Protein AF-A0A2G5B838-F1 (afdb_monomer_lite)

Foldseek 3Di:
DDDDPVPPVVPVQAPFDAPVPPRQTDGPPDPVSVVVSVVLCVLVVVLVVLVVCCVVPVDPLSVCLNVQLVVQLVVQVVVQVVVVDPDPDPPSDDGGPPPDNSVSSVVSVVVSD

pLDDT: mean 79.98, std 18.12, range [36.97, 96.5]

Sequence (113 aa):
MSNLQYDISINPRQQLKSFGLTHFQYREGDKMGMALALASLFPIFLIVAETSIVFGRREAAGILLLLGQLLNEAFNLVLKLAIREDRPNIQLGDGYGMPSSHSQFMGFFVFYM

Organism: Coemansia reversa (strain ATCC 12441 / NRRL 1564) (NCBI:txid763665)

InterPro domains:
  IPR036938 Phosphatidic acid phosphatase type 2/haloperoxidase superfamily [SSF48317] (41-112)

Structure (mmCIF, N/CA/C/O backbone):
data_AF-A0A2G5B838-F1
#
_entry.id   AF-A0A2G5B838-F1
#
loop_
_atom_site.group_PDB
_atom_site.id
_atom_site.type_symbol
_atom_site.label_atom_id
_atom_site.label_alt_id
_atom_site.label_comp_id
_atom_site.label_asym_id
_atom_site.label_entity_id
_atom_site.label_seq_id
_atom_site.pdbx_PDB_ins_code
_atom_site.Cartn_x
_atom_site.Cartn_y
_atom_site.Cartn_z
_atom_site.occupancy
_atom_site.B_iso_or_equiv
_atom_site.auth_seq_id
_atom_site.auth_comp_id
_atom_site.auth_asym_id
_atom_site.auth_atom_id
_atom_site.pdbx_PDB_model_num
ATOM 1 N N . MET A 1 1 ? -45.744 -8.041 26.436 1.00 37.25 1 MET A N 1
ATOM 2 C CA . MET A 1 1 ? -44.705 -8.908 25.841 1.00 37.25 1 MET A CA 1
ATOM 3 C C . MET A 1 1 ? -44.083 -8.149 24.680 1.00 37.25 1 MET A C 1
ATOM 5 O O . MET A 1 1 ? -44.820 -7.820 23.771 1.00 37.25 1 MET A O 1
ATOM 9 N N . SER A 1 2 ? -42.815 -7.783 24.597 1.00 40.34 2 SER A N 1
ATOM 10 C CA . SER A 1 2 ? -41.702 -7.616 25.534 1.00 40.34 2 SER A CA 1
ATOM 11 C C . SER A 1 2 ? -40.542 -7.163 24.643 1.00 40.34 2 SER A C 1
ATOM 13 O O . SER A 1 2 ? -40.171 -7.897 23.737 1.00 40.34 2 SER A O 1
ATOM 15 N N . ASN A 1 3 ? -40.026 -5.965 24.913 1.00 43.72 3 ASN A N 1
ATOM 16 C CA . ASN A 1 3 ? -38.623 -5.569 24.788 1.00 43.72 3 ASN A CA 1
ATOM 17 C C . ASN A 1 3 ? -37.873 -5.955 23.504 1.00 43.72 3 ASN A C 1
ATOM 19 O O . ASN A 1 3 ? -37.281 -7.023 23.439 1.00 43.72 3 ASN A O 1
ATOM 23 N N . LEU A 1 4 ? -37.757 -5.008 22.573 1.00 47.03 4 LEU A N 1
ATOM 24 C CA . LEU A 1 4 ? -36.513 -4.786 21.822 1.00 47.03 4 LEU A CA 1
ATOM 25 C C . LEU A 1 4 ? -36.444 -3.320 21.389 1.00 47.03 4 LEU A C 1
ATOM 27 O O . LEU A 1 4 ? -36.329 -2.955 20.223 1.00 47.03 4 LEU A O 1
ATOM 31 N N . GLN A 1 5 ? -36.517 -2.469 22.410 1.00 36.97 5 GLN A N 1
ATOM 32 C CA . GLN A 1 5 ? -35.823 -1.197 22.417 1.00 36.97 5 GLN A CA 1
ATOM 33 C C . GLN A 1 5 ? -34.336 -1.544 22.261 1.00 36.97 5 GLN A C 1
ATOM 35 O O . GLN A 1 5 ? -33.670 -1.878 23.239 1.00 36.97 5 GLN A O 1
ATOM 40 N N . TYR A 1 6 ? -33.843 -1.589 21.019 1.00 43.12 6 TYR A N 1
ATOM 41 C CA . TYR A 1 6 ? -32.410 -1.539 20.756 1.00 43.12 6 TYR A CA 1
ATOM 42 C C . TYR A 1 6 ? -31.961 -0.167 21.240 1.00 43.12 6 TYR A C 1
ATOM 44 O O . TYR A 1 6 ? -32.049 0.837 20.536 1.00 43.12 6 TYR A O 1
ATOM 52 N N . ASP A 1 7 ? -31.585 -0.153 22.509 1.00 39.62 7 ASP A N 1
ATOM 53 C CA . ASP A 1 7 ? -30.904 0.910 23.211 1.00 39.62 7 ASP A CA 1
ATOM 54 C C . ASP A 1 7 ? -29.545 1.111 22.533 1.00 39.62 7 ASP A C 1
ATOM 56 O O . ASP A 1 7 ? -28.495 0.662 22.996 1.00 39.62 7 ASP A O 1
ATOM 60 N N . ILE A 1 8 ? -29.577 1.746 21.358 1.00 52.72 8 ILE A N 1
ATOM 61 C CA . ILE A 1 8 ? -28.428 2.418 20.769 1.00 52.72 8 ILE A CA 1
ATOM 62 C C . ILE A 1 8 ? -28.205 3.622 21.676 1.00 52.72 8 ILE A C 1
ATOM 64 O O . ILE A 1 8 ? -28.577 4.755 21.374 1.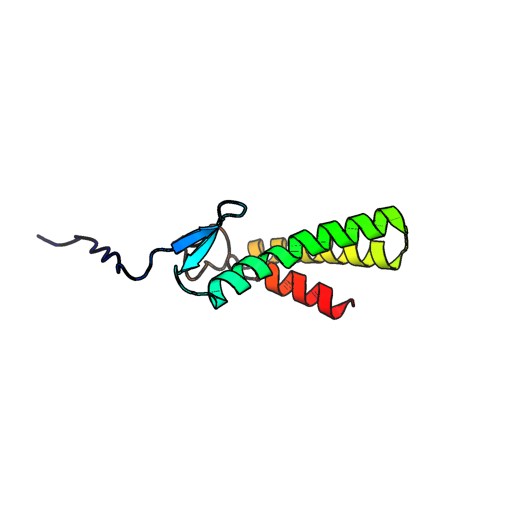00 52.72 8 ILE A O 1
ATOM 68 N N . SER A 1 9 ? -27.630 3.343 22.839 1.00 43.12 9 SER A N 1
ATOM 69 C CA . SER A 1 9 ? -26.963 4.321 23.667 1.00 43.12 9 SER A CA 1
ATOM 70 C C . SER A 1 9 ? -25.811 4.864 22.827 1.00 43.12 9 SER A C 1
ATOM 72 O O . SER A 1 9 ? -24.681 4.378 22.858 1.00 43.12 9 SER A O 1
ATOM 74 N N . ILE A 1 10 ? -26.125 5.861 21.994 1.00 50.56 10 ILE A N 1
ATOM 75 C CA . ILE A 1 10 ? -25.142 6.709 21.338 1.00 50.56 10 ILE A CA 1
ATOM 76 C C . ILE A 1 10 ? -24.364 7.332 22.486 1.00 50.56 10 ILE A C 1
ATOM 78 O O . ILE A 1 10 ? -24.813 8.290 23.111 1.00 50.56 10 ILE A O 1
ATOM 82 N N . ASN A 1 11 ? -23.229 6.730 22.831 1.00 49.28 11 ASN A N 1
ATOM 83 C CA . ASN A 1 11 ? -22.332 7.294 23.811 1.00 49.28 11 ASN A CA 1
ATOM 84 C C . ASN A 1 11 ? -21.867 8.635 23.222 1.00 49.28 11 ASN A C 1
ATOM 86 O O . ASN A 1 11 ? -21.174 8.632 22.199 1.00 49.28 11 ASN A O 1
ATOM 90 N N . PRO A 1 12 ? -22.217 9.786 23.823 1.00 48.78 12 PRO A N 1
ATOM 91 C CA . PRO A 1 12 ? -21.913 11.098 23.251 1.00 48.78 12 PRO A CA 1
ATOM 92 C C . PRO A 1 12 ? -20.400 11.360 23.117 1.00 48.78 12 PRO A C 1
ATOM 94 O O . PRO A 1 12 ? -19.993 12.355 22.529 1.00 48.78 12 PRO A O 1
ATOM 97 N N . ARG A 1 13 ? -19.549 10.455 23.627 1.00 48.12 13 ARG A N 1
ATOM 98 C CA . ARG A 1 13 ? -18.086 10.480 23.495 1.00 48.12 13 ARG A CA 1
ATOM 99 C C . ARG A 1 13 ? -17.540 9.920 22.171 1.00 48.12 13 ARG A C 1
ATOM 101 O O . ARG A 1 13 ? -16.326 9.974 21.978 1.00 48.12 13 ARG A O 1
ATOM 108 N N . GLN A 1 14 ? -18.368 9.361 21.285 1.00 54.22 14 GLN A N 1
ATOM 109 C CA . GLN A 1 14 ? -17.932 8.785 20.000 1.00 54.22 14 GLN A CA 1
ATOM 110 C C . GLN A 1 14 ? -18.507 9.533 18.786 1.00 54.22 14 GLN A C 1
ATOM 112 O O . GLN A 1 14 ? -19.018 8.922 17.853 1.00 54.22 14 GLN A O 1
ATOM 117 N N . GLN A 1 15 ? -18.392 10.865 18.757 1.00 54.03 15 GLN A N 1
ATOM 118 C CA . GLN A 1 15 ? -18.499 11.584 17.484 1.00 54.03 15 GLN A CA 1
ATOM 119 C C . GLN A 1 15 ? -17.246 11.285 16.648 1.00 54.03 15 GLN A C 1
ATOM 121 O O . GLN A 1 15 ? -16.144 11.760 16.938 1.00 54.03 15 GLN A O 1
ATOM 126 N N . LEU A 1 16 ? -17.409 10.413 15.653 1.00 55.09 16 LEU A N 1
ATOM 127 C CA . LEU A 1 16 ? -16.403 10.117 14.640 1.00 55.09 16 LEU A CA 1
ATOM 128 C C . LEU A 1 16 ? -16.533 11.165 13.535 1.00 55.09 16 LEU A C 1
ATOM 130 O O . LEU A 1 16 ? -17.552 11.230 12.848 1.00 55.09 16 LEU A O 1
ATOM 134 N N . LYS A 1 17 ? -15.509 12.001 13.366 1.00 49.41 17 LYS A N 1
ATOM 135 C CA . LYS A 1 17 ? -15.467 12.979 12.282 1.00 49.41 17 LYS A CA 1
ATOM 136 C C . LYS A 1 17 ? -14.834 12.328 11.062 1.00 49.41 17 LYS A C 1
ATOM 138 O O . LYS A 1 17 ? -13.747 11.759 11.151 1.00 49.41 17 LYS A O 1
ATOM 143 N N . SER A 1 18 ? -15.529 12.403 9.932 1.00 48.97 18 SER A N 1
ATOM 144 C CA . SER A 1 18 ? -15.020 11.926 8.648 1.00 48.97 18 SER A CA 1
ATOM 145 C C . SER A 1 18 ? -14.100 12.982 8.034 1.00 48.97 18 SER A C 1
ATOM 147 O O . SER A 1 18 ? -14.479 14.150 7.908 1.00 48.97 18 SER A O 1
ATOM 149 N N . PHE A 1 19 ? -12.879 12.603 7.659 1.00 51.78 19 PHE A N 1
ATOM 150 C CA . PHE A 1 19 ? -12.008 13.454 6.857 1.00 51.78 19 PHE A CA 1
ATOM 151 C C . PHE A 1 19 ? -12.587 13.523 5.438 1.00 51.78 19 PHE A C 1
ATOM 153 O O . PHE A 1 19 ? -12.533 12.548 4.689 1.00 51.78 19 PHE A O 1
ATOM 160 N N . GLY A 1 20 ? -13.173 14.670 5.083 1.00 44.91 20 GLY A N 1
ATOM 161 C CA . GLY A 1 20 ? -14.039 14.832 3.906 1.00 44.91 20 GLY A CA 1
ATOM 162 C C . GLY A 1 20 ? -13.399 14.566 2.537 1.00 44.91 20 GLY A C 1
ATOM 163 O O . GLY A 1 20 ? -14.120 14.533 1.548 1.00 44.91 20 GLY A O 1
ATOM 164 N N . LEU A 1 21 ? -12.079 14.356 2.465 1.00 51.56 21 LEU A N 1
ATOM 165 C CA . LEU A 1 21 ? -11.384 14.033 1.216 1.00 51.56 21 LEU A CA 1
ATOM 166 C C . LEU A 1 21 ? -11.260 12.518 0.960 1.00 51.56 21 LEU A C 1
ATOM 168 O O . LEU A 1 21 ? -11.171 12.113 -0.193 1.00 51.56 21 LEU A O 1
ATOM 172 N N . THR A 1 22 ? -11.268 11.677 2.004 1.00 54.28 22 THR A N 1
ATOM 173 C CA . THR A 1 22 ? -10.984 10.227 1.887 1.00 54.28 22 THR A CA 1
ATOM 174 C C . THR A 1 22 ? -11.778 9.329 2.850 1.00 54.28 22 THR A C 1
ATOM 176 O O . THR A 1 22 ? -11.479 8.146 2.971 1.00 54.28 22 THR A O 1
ATOM 179 N N . HIS A 1 23 ? -12.809 9.855 3.521 1.00 59.91 23 HIS A N 1
ATOM 180 C CA . HIS A 1 23 ? -13.688 9.113 4.439 1.00 59.91 23 HIS A CA 1
ATOM 181 C C . HIS A 1 23 ? -12.944 8.376 5.577 1.00 59.91 23 HIS A C 1
ATOM 183 O O . HIS A 1 23 ? -13.313 7.272 5.981 1.00 59.91 23 HIS A O 1
ATOM 189 N N . PHE A 1 24 ? -11.884 8.975 6.132 1.00 67.38 24 PHE A N 1
ATOM 190 C CA . PHE A 1 24 ? -11.263 8.434 7.346 1.00 67.38 24 PHE A CA 1
ATOM 191 C C . PHE A 1 24 ? -12.006 8.902 8.586 1.00 67.38 24 PHE A C 1
ATOM 193 O O . PHE A 1 24 ? -12.211 10.098 8.775 1.00 67.38 24 PHE A O 1
ATOM 200 N N . GLN A 1 25 ? -12.381 7.955 9.438 1.00 69.06 25 GLN A N 1
ATOM 201 C CA . GLN A 1 25 ? -13.075 8.219 10.689 1.00 69.06 25 GLN A CA 1
ATOM 202 C C . GLN A 1 25 ? -12.051 8.308 11.821 1.00 69.06 25 GLN A C 1
ATOM 204 O O . GLN A 1 25 ? -11.301 7.364 12.061 1.00 69.06 25 GLN A O 1
ATOM 209 N N . TYR A 1 26 ? -12.020 9.432 12.531 1.00 75.94 26 TYR A N 1
ATOM 210 C CA . TYR A 1 26 ? -11.236 9.581 13.756 1.00 75.94 26 TYR A CA 1
ATOM 211 C C . TYR A 1 26 ? -12.076 10.266 14.831 1.00 75.94 26 TYR A C 1
ATOM 213 O O . TYR A 1 26 ? -13.029 10.994 14.542 1.00 75.94 26 TYR A O 1
ATOM 221 N N . ARG A 1 27 ? -11.748 10.008 16.097 1.00 75.81 27 ARG A N 1
ATOM 222 C CA . ARG A 1 27 ? -12.453 10.619 17.225 1.00 75.81 27 ARG A CA 1
ATOM 223 C C . ARG A 1 27 ? -12.064 12.090 17.350 1.00 75.81 27 ARG A C 1
ATOM 225 O O . ARG A 1 27 ? -10.878 12.423 17.315 1.00 75.81 27 ARG A O 1
ATOM 232 N N . GLU A 1 28 ? -13.046 12.969 17.530 1.00 73.75 28 GLU A N 1
ATOM 233 C CA . GLU A 1 28 ? -12.766 14.389 17.753 1.00 73.75 28 GLU A CA 1
ATOM 234 C C . GLU A 1 28 ? -11.881 14.599 18.997 1.00 73.75 28 GLU A C 1
ATOM 236 O O . GLU A 1 28 ? -12.103 14.006 20.053 1.00 73.75 28 GLU A O 1
ATOM 241 N N . GLY A 1 29 ? -10.833 15.417 18.854 1.00 80.25 29 GLY A N 1
ATOM 242 C CA . GLY A 1 29 ? -9.835 15.667 19.903 1.00 80.25 29 GLY A CA 1
ATOM 243 C C . GLY A 1 29 ? -8.675 14.662 19.970 1.00 80.25 29 GLY A C 1
ATOM 244 O O . GLY A 1 29 ? -7.707 14.913 20.689 1.00 80.25 29 GLY A O 1
ATOM 245 N N . ASP A 1 30 ? -8.710 13.567 19.202 1.00 85.50 30 ASP A N 1
ATOM 246 C CA . ASP A 1 30 ? -7.629 12.577 19.153 1.00 85.50 30 ASP A CA 1
ATOM 247 C C . ASP A 1 30 ? -6.573 12.925 18.088 1.00 85.50 30 ASP A C 1
ATOM 249 O O . ASP A 1 30 ? -6.699 12.599 16.905 1.00 85.50 30 ASP A O 1
ATOM 253 N N . LYS A 1 31 ? -5.496 13.591 18.524 1.00 86.75 31 LYS A N 1
ATOM 254 C CA . LYS A 1 31 ? -4.370 13.967 17.651 1.00 86.75 31 LYS A CA 1
ATOM 255 C C . LYS A 1 31 ? -3.639 12.751 17.071 1.00 86.75 31 LYS A C 1
ATOM 257 O O . LYS A 1 31 ? -3.156 12.827 15.944 1.00 86.75 31 LYS A O 1
ATOM 262 N N . MET A 1 32 ? -3.561 11.646 17.816 1.00 88.56 32 MET A N 1
ATOM 263 C CA . MET A 1 32 ? -2.920 10.418 17.338 1.00 88.56 32 MET A CA 1
ATOM 264 C C . MET A 1 32 ? -3.787 9.753 16.269 1.00 88.56 32 MET A C 1
ATOM 266 O O . MET A 1 32 ? -3.286 9.396 15.207 1.00 88.56 32 MET A O 1
ATOM 270 N N . GLY A 1 33 ? -5.099 9.666 16.504 1.00 85.31 33 GLY A N 1
ATOM 271 C CA . GLY A 1 33 ? -6.061 9.177 15.515 1.00 85.31 33 GLY A CA 1
ATOM 272 C C . GLY A 1 33 ? -6.012 9.973 14.209 1.00 85.31 33 GLY A C 1
ATOM 273 O O . GLY A 1 33 ? -6.002 9.383 13.132 1.00 85.31 33 GLY A O 1
ATOM 274 N N . MET A 1 34 ? -5.880 11.301 14.291 1.00 85.19 34 MET A N 1
ATOM 275 C CA . MET A 1 34 ? -5.670 12.155 13.117 1.00 85.19 34 MET A CA 1
ATOM 276 C C . MET A 1 34 ? -4.353 11.834 12.390 1.00 85.19 34 MET A C 1
ATOM 278 O O . MET A 1 34 ? -4.344 11.725 11.166 1.00 85.19 34 MET A O 1
ATOM 282 N N . ALA A 1 35 ? -3.247 11.656 13.119 1.00 88.31 35 ALA A N 1
ATOM 283 C CA . ALA A 1 35 ? -1.959 11.308 12.518 1.00 88.31 35 ALA A CA 1
ATOM 284 C C . ALA A 1 35 ? -1.999 9.941 11.812 1.00 88.31 35 ALA A C 1
ATOM 286 O O . ALA A 1 35 ? -1.496 9.811 10.699 1.00 88.31 35 ALA A O 1
ATOM 287 N N . LEU A 1 36 ? -2.646 8.940 12.415 1.00 87.69 36 LEU A N 1
ATOM 288 C CA . LEU A 1 36 ? -2.824 7.613 11.816 1.00 87.69 36 LEU A CA 1
ATOM 289 C C . LEU A 1 36 ? -3.758 7.643 10.600 1.00 87.69 36 LEU A C 1
ATOM 291 O O . LEU A 1 36 ? -3.480 6.986 9.598 1.00 87.69 36 LEU A O 1
ATOM 295 N N . ALA A 1 37 ? -4.828 8.441 10.650 1.00 86.19 37 ALA A N 1
ATOM 296 C CA . ALA A 1 37 ? -5.702 8.663 9.502 1.00 86.19 37 ALA A CA 1
ATOM 297 C C . ALA A 1 37 ? -4.923 9.267 8.324 1.00 86.19 37 ALA A C 1
ATOM 299 O O . ALA A 1 37 ? -5.053 8.796 7.198 1.00 86.19 37 ALA A O 1
ATOM 300 N N . LEU A 1 38 ? -4.046 10.242 8.575 1.00 86.94 38 LEU A N 1
ATOM 301 C CA . LEU A 1 38 ? -3.155 10.777 7.543 1.00 86.94 38 LEU A CA 1
ATOM 302 C C . LEU A 1 38 ? -2.146 9.732 7.054 1.00 86.94 38 LEU A C 1
ATOM 304 O O . LEU A 1 38 ? -1.944 9.603 5.851 1.00 86.94 38 LEU A O 1
ATOM 308 N N . ALA A 1 39 ? -1.553 8.944 7.954 1.00 89.38 39 ALA A N 1
ATOM 309 C CA . ALA A 1 39 ? -0.618 7.884 7.582 1.00 89.38 39 ALA A CA 1
ATOM 310 C C . ALA A 1 39 ? -1.266 6.813 6.686 1.00 89.38 39 ALA A C 1
ATOM 312 O O . ALA A 1 39 ? -0.614 6.240 5.817 1.00 89.38 39 ALA A O 1
ATOM 313 N N . SER A 1 40 ? -2.568 6.568 6.818 1.00 88.25 40 SER A N 1
ATOM 314 C CA . SER A 1 40 ? -3.268 5.615 5.951 1.00 88.25 40 SER A CA 1
ATOM 315 C C . SER A 1 40 ? -3.313 6.024 4.465 1.00 88.25 40 SER A C 1
ATOM 317 O O . SER A 1 40 ? -3.623 5.186 3.616 1.00 88.25 40 SER A O 1
ATOM 319 N N . LEU A 1 41 ? -2.946 7.272 4.135 1.00 90.00 41 LEU A N 1
ATOM 320 C CA . LEU A 1 41 ? -2.775 7.765 2.763 1.00 90.00 41 LEU A CA 1
ATOM 321 C C . LEU A 1 41 ? -1.444 7.346 2.118 1.00 90.00 41 LEU A C 1
ATOM 323 O O . LEU A 1 41 ? -1.313 7.456 0.898 1.00 90.00 41 LEU A O 1
ATOM 327 N N . PHE A 1 42 ? -0.461 6.869 2.895 1.00 91.88 42 PHE A N 1
ATOM 328 C CA . PHE A 1 42 ? 0.870 6.523 2.379 1.00 91.88 42 PHE A CA 1
ATOM 329 C C . PHE A 1 42 ? 0.844 5.589 1.161 1.00 91.88 42 PHE A C 1
ATOM 331 O O . PHE A 1 42 ? 1.526 5.918 0.193 1.00 91.88 42 PHE A O 1
ATOM 338 N N . PRO A 1 43 ? 0.054 4.494 1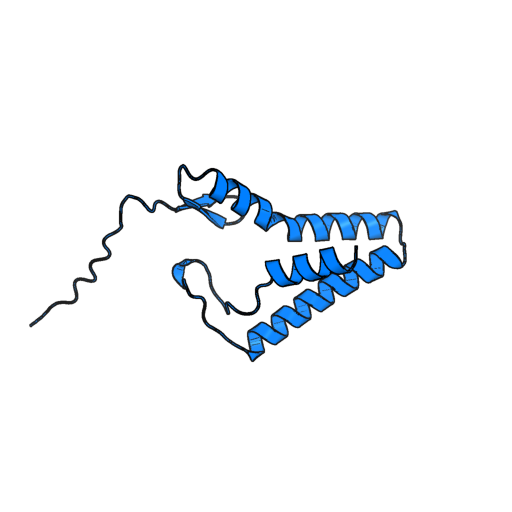.125 1.00 91.44 43 PRO A N 1
ATOM 339 C CA . PRO A 1 43 ? 0.037 3.600 -0.033 1.00 91.44 43 PRO A CA 1
ATOM 340 C C . PRO A 1 43 ? -0.308 4.300 -1.353 1.00 91.44 43 PRO A C 1
ATOM 342 O O . PRO A 1 43 ? 0.318 4.043 -2.377 1.00 91.44 43 PRO A O 1
ATOM 345 N N . ILE A 1 44 ? -1.260 5.238 -1.327 1.00 92.19 44 ILE A N 1
ATOM 346 C CA . ILE A 1 44 ? -1.669 5.989 -2.521 1.00 92.19 44 ILE A CA 1
ATOM 347 C C . ILE A 1 44 ? -0.534 6.915 -2.971 1.00 92.19 44 ILE A C 1
ATOM 349 O O . ILE A 1 44 ? -0.199 6.951 -4.155 1.00 92.19 44 ILE A O 1
ATOM 353 N N . PHE A 1 45 ? 0.093 7.635 -2.035 1.00 93.75 45 PHE A N 1
ATOM 354 C CA . PHE A 1 45 ? 1.222 8.509 -2.359 1.00 93.75 45 PHE A CA 1
ATOM 355 C C . PHE A 1 45 ? 2.434 7.735 -2.881 1.00 93.75 45 PHE A C 1
ATOM 357 O O . PHE A 1 45 ? 3.087 8.207 -3.810 1.00 93.75 45 PHE A O 1
ATOM 364 N N . LEU A 1 46 ? 2.706 6.547 -2.335 1.00 94.25 46 LEU A N 1
ATOM 365 C CA . LEU A 1 46 ? 3.794 5.684 -2.790 1.00 94.25 46 LEU A CA 1
ATOM 366 C C . LEU A 1 46 ? 3.572 5.220 -4.230 1.00 94.25 46 LEU A C 1
ATOM 368 O O . LEU A 1 46 ? 4.461 5.413 -5.051 1.00 94.25 46 LEU A O 1
ATOM 372 N N . ILE A 1 47 ? 2.373 4.746 -4.584 1.00 94.75 47 ILE A N 1
ATOM 373 C CA . ILE A 1 47 ? 2.070 4.354 -5.972 1.00 94.75 47 ILE A CA 1
ATOM 374 C C . ILE A 1 47 ? 2.244 5.527 -6.943 1.00 94.75 47 ILE A C 1
ATOM 376 O O . ILE A 1 47 ? 2.825 5.359 -8.017 1.00 94.75 47 ILE A O 1
ATOM 380 N N . VAL A 1 48 ? 1.778 6.728 -6.582 1.00 95.94 48 VAL A N 1
ATOM 381 C CA . VAL A 1 48 ? 1.936 7.923 -7.430 1.00 95.94 48 VAL A CA 1
ATOM 382 C C . VAL A 1 48 ? 3.414 8.292 -7.593 1.00 95.94 48 VAL A C 1
ATOM 384 O O . VAL A 1 48 ? 3.855 8.589 -8.709 1.00 95.94 48 VAL A O 1
ATOM 387 N N . ALA A 1 49 ? 4.192 8.250 -6.510 1.00 94.81 49 ALA A N 1
ATOM 388 C CA . ALA A 1 49 ? 5.620 8.550 -6.530 1.00 94.81 49 ALA A CA 1
ATOM 389 C C . ALA A 1 49 ? 6.407 7.521 -7.356 1.00 94.81 49 ALA A C 1
ATOM 391 O O . ALA A 1 49 ? 7.144 7.906 -8.264 1.00 94.81 49 ALA A O 1
ATOM 392 N N . GLU A 1 50 ? 6.209 6.227 -7.103 1.00 94.00 50 GLU A N 1
ATOM 393 C CA . GLU A 1 50 ? 6.843 5.129 -7.839 1.00 94.00 50 GLU A CA 1
ATOM 394 C C . GLU A 1 50 ? 6.529 5.209 -9.330 1.00 94.00 50 GLU A C 1
ATOM 396 O O . GLU A 1 50 ? 7.438 5.178 -10.158 1.00 94.00 50 GLU A O 1
ATOM 401 N N . THR A 1 51 ? 5.259 5.412 -9.684 1.00 95.94 51 THR A N 1
ATOM 402 C CA . THR A 1 51 ? 4.832 5.568 -11.080 1.00 95.94 51 THR A CA 1
ATOM 403 C C . THR A 1 51 ? 5.532 6.755 -11.743 1.00 95.94 51 THR A C 1
ATOM 405 O O . THR A 1 51 ? 6.063 6.630 -12.848 1.00 95.94 51 THR A O 1
ATOM 408 N N . SER A 1 52 ? 5.603 7.900 -11.058 1.00 96.38 52 SER A N 1
ATOM 409 C CA . SER A 1 52 ? 6.290 9.097 -11.563 1.00 96.38 52 SER A CA 1
ATOM 410 C C . SER A 1 52 ? 7.786 8.848 -11.789 1.00 96.38 52 SER A C 1
ATOM 412 O O . SER A 1 52 ? 8.334 9.232 -12.826 1.00 96.38 52 SER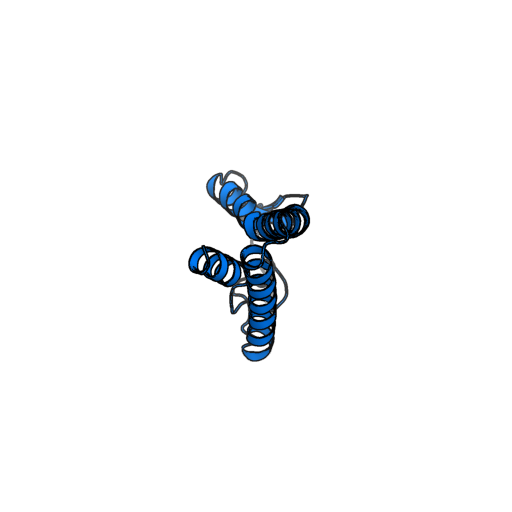 A O 1
ATOM 414 N N . ILE A 1 53 ? 8.446 8.158 -10.853 1.00 95.12 53 ILE A N 1
ATOM 415 C CA . ILE A 1 53 ? 9.862 7.777 -10.950 1.00 95.12 53 ILE A CA 1
ATOM 416 C C . ILE A 1 53 ? 10.083 6.813 -12.119 1.00 95.12 53 ILE A C 1
ATOM 418 O O . ILE A 1 53 ? 11.029 6.996 -12.887 1.00 95.12 53 ILE A O 1
ATOM 422 N N . VAL A 1 54 ? 9.207 5.822 -12.295 1.00 96.25 54 VAL A N 1
ATOM 423 C CA . VAL A 1 54 ? 9.266 4.866 -13.408 1.00 96.25 54 VAL A CA 1
ATOM 424 C C . VAL A 1 54 ? 9.148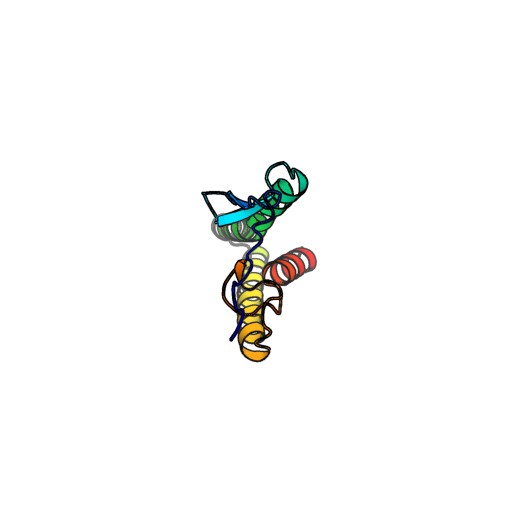 5.582 -14.750 1.00 96.25 54 VAL A C 1
ATOM 426 O O . VAL A 1 54 ? 9.961 5.329 -15.640 1.00 96.25 54 VAL A O 1
ATOM 429 N N . PHE A 1 55 ? 8.208 6.518 -14.899 1.00 95.75 55 PHE A N 1
ATOM 430 C CA . PHE A 1 55 ? 8.077 7.298 -16.132 1.00 95.75 55 PHE A CA 1
ATOM 431 C C . PHE A 1 55 ? 9.294 8.192 -16.404 1.00 95.75 55 PHE A C 1
ATOM 433 O O . PHE A 1 55 ? 9.707 8.316 -17.561 1.00 95.75 55 PHE A O 1
ATOM 440 N N . GLY A 1 56 ? 9.873 8.790 -15.358 1.00 96.25 56 GLY A N 1
ATOM 441 C CA . GLY A 1 56 ? 11.014 9.698 -15.472 1.00 96.25 56 GLY A CA 1
ATOM 442 C C . GLY A 1 56 ? 12.350 9.000 -15.739 1.00 96.25 56 GLY A C 1
ATOM 443 O O . GLY A 1 56 ? 13.113 9.450 -16.589 1.00 96.25 56 GLY A O 1
ATOM 444 N N . ARG A 1 57 ? 12.642 7.901 -15.031 1.00 94.56 57 ARG A N 1
ATOM 445 C CA . ARG A 1 57 ? 13.950 7.216 -15.075 1.00 94.56 57 ARG A CA 1
ATOM 446 C C . ARG A 1 57 ? 13.958 5.959 -15.939 1.00 94.56 57 ARG A C 1
ATOM 448 O O . ARG A 1 57 ? 15.004 5.612 -16.473 1.00 94.56 57 ARG A O 1
ATOM 455 N N . ARG A 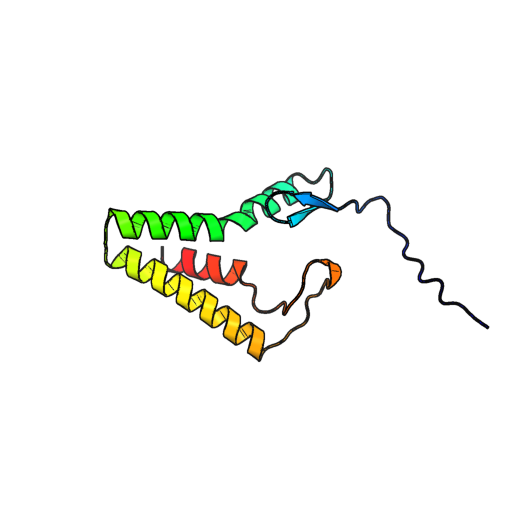1 58 ? 12.813 5.278 -16.085 1.00 92.19 58 ARG A N 1
ATOM 456 C CA . ARG A 1 58 ? 12.663 4.012 -16.835 1.00 92.19 58 ARG A CA 1
ATOM 457 C C . ARG A 1 58 ? 13.644 2.916 -16.401 1.00 92.19 58 ARG A C 1
ATOM 459 O O . ARG A 1 58 ? 14.024 2.056 -17.191 1.00 92.19 58 ARG A O 1
ATOM 466 N N . GLU A 1 59 ? 14.055 2.949 -15.138 1.00 94.69 59 GLU A N 1
ATOM 467 C CA . GLU A 1 59 ? 14.966 1.963 -14.568 1.00 94.69 59 GLU A CA 1
ATOM 468 C C . GLU A 1 59 ? 14.234 0.657 -14.269 1.00 94.69 59 GLU A C 1
ATOM 470 O O . GLU A 1 59 ? 13.139 0.658 -13.699 1.00 94.69 59 GLU A O 1
ATOM 475 N N . ALA A 1 60 ? 14.874 -0.468 -14.598 1.00 93.69 60 ALA A N 1
ATOM 476 C CA . ALA A 1 60 ? 14.311 -1.796 -14.369 1.00 93.69 60 ALA A CA 1
ATOM 477 C C . ALA A 1 60 ? 13.947 -2.023 -12.893 1.00 93.69 60 ALA A C 1
ATOM 479 O O . ALA A 1 60 ? 12.889 -2.572 -12.611 1.00 93.69 60 ALA A O 1
ATOM 480 N N . ALA A 1 61 ? 14.769 -1.538 -11.956 1.00 93.38 61 ALA A N 1
ATOM 481 C CA . ALA A 1 61 ? 14.505 -1.662 -10.523 1.00 93.38 61 ALA A CA 1
ATOM 482 C C . ALA A 1 61 ? 13.203 -0.963 -10.090 1.00 93.38 61 ALA A C 1
ATOM 484 O O . ALA A 1 61 ? 12.448 -1.522 -9.301 1.00 93.38 61 ALA A O 1
ATOM 485 N N . GLY A 1 62 ? 12.906 0.225 -10.630 1.00 93.38 62 GLY A N 1
ATOM 486 C CA . GLY A 1 62 ? 11.651 0.927 -10.340 1.00 93.38 62 GLY A CA 1
ATOM 487 C C . GLY A 1 62 ? 10.440 0.230 -10.963 1.00 93.38 62 GLY A C 1
ATOM 488 O O . GLY A 1 62 ? 9.389 0.129 -10.337 1.00 93.38 62 GLY A O 1
ATOM 489 N N . ILE A 1 63 ? 10.596 -0.300 -12.181 1.00 95.19 63 ILE A N 1
ATOM 490 C CA . ILE A 1 63 ? 9.539 -1.059 -12.863 1.00 95.19 63 ILE A CA 1
ATOM 491 C C . ILE A 1 63 ? 9.217 -2.344 -12.089 1.00 95.19 63 ILE A C 1
ATOM 493 O O . ILE A 1 63 ? 8.047 -2.658 -11.887 1.00 95.19 63 ILE A O 1
ATOM 497 N N . LEU A 1 64 ? 10.242 -3.071 -11.636 1.00 95.31 64 LEU A N 1
ATOM 498 C CA . LEU A 1 64 ? 10.085 -4.300 -10.856 1.00 95.31 64 LEU A CA 1
ATOM 499 C C . LEU A 1 64 ? 9.455 -4.040 -9.486 1.00 95.31 64 LEU A C 1
ATOM 501 O O . LEU A 1 64 ? 8.588 -4.813 -9.087 1.00 95.31 64 LEU A O 1
ATOM 505 N N . LEU A 1 65 ? 9.828 -2.946 -8.812 1.00 94.88 65 LEU A N 1
ATOM 506 C CA . LEU A 1 65 ? 9.185 -2.512 -7.569 1.00 94.88 65 LEU A CA 1
ATOM 507 C C . LEU A 1 65 ? 7.683 -2.305 -7.780 1.00 94.88 65 LEU A C 1
ATOM 509 O O . LEU A 1 65 ? 6.877 -2.950 -7.115 1.00 94.88 65 LEU A O 1
ATOM 513 N N . LEU A 1 66 ? 7.313 -1.461 -8.749 1.00 95.25 66 LEU A N 1
ATOM 514 C CA . LEU A 1 66 ? 5.917 -1.119 -9.015 1.00 95.25 66 LEU A CA 1
ATOM 515 C C . LEU A 1 66 ? 5.103 -2.354 -9.428 1.00 95.25 66 LEU A C 1
ATOM 517 O O . LEU A 1 66 ? 3.998 -2.569 -8.934 1.00 95.25 66 LEU A O 1
ATOM 521 N N . LEU A 1 67 ? 5.650 -3.201 -10.305 1.00 96.06 67 LEU A N 1
ATOM 522 C CA . LEU A 1 67 ? 5.007 -4.459 -10.694 1.00 96.06 67 LEU A CA 1
ATOM 523 C C . LEU A 1 67 ? 4.828 -5.395 -9.497 1.00 96.06 67 LEU A C 1
ATOM 525 O O . LEU A 1 67 ? 3.754 -5.971 -9.329 1.00 96.06 67 LEU A O 1
ATOM 529 N N . GLY A 1 68 ? 5.853 -5.531 -8.658 1.00 95.56 68 GLY A N 1
ATOM 530 C CA . GLY A 1 68 ? 5.791 -6.324 -7.437 1.00 95.56 68 GLY A CA 1
ATOM 531 C C . GLY A 1 68 ? 4.727 -5.809 -6.467 1.00 95.56 68 GLY A C 1
ATOM 532 O O . GLY A 1 68 ? 3.942 -6.604 -5.952 1.00 95.56 68 GLY A O 1
ATOM 533 N N . GLN A 1 69 ? 4.617 -4.489 -6.307 1.00 95.62 69 GLN A N 1
ATOM 534 C CA . GLN A 1 69 ? 3.604 -3.842 -5.476 1.00 95.62 69 GLN A CA 1
ATOM 535 C C . GLN A 1 69 ? 2.180 -4.155 -5.966 1.00 95.62 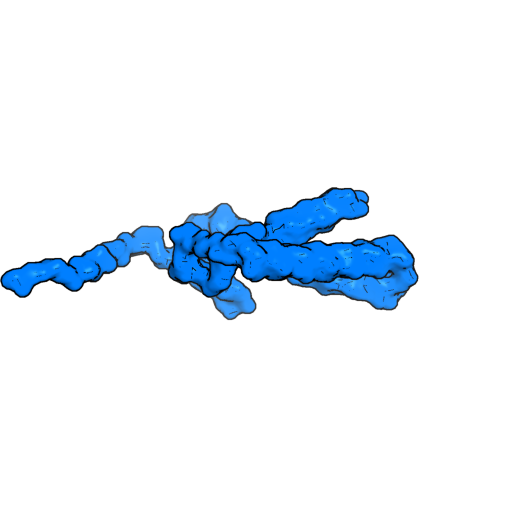69 GLN A C 1
ATOM 537 O O . GLN A 1 69 ? 1.308 -4.517 -5.174 1.00 95.62 69 GLN A O 1
ATOM 542 N N . LEU A 1 70 ? 1.948 -4.076 -7.282 1.00 95.25 70 LEU A N 1
ATOM 543 C CA . LEU A 1 70 ? 0.653 -4.391 -7.896 1.00 95.25 70 LEU A CA 1
ATOM 544 C C . LEU A 1 70 ? 0.300 -5.879 -7.773 1.00 95.25 70 LEU A C 1
ATOM 546 O O . LEU A 1 70 ? -0.842 -6.221 -7.463 1.00 95.25 70 LEU A O 1
ATOM 550 N N . LEU A 1 71 ? 1.275 -6.770 -7.977 1.00 96.50 71 LEU A N 1
ATOM 551 C CA . LEU A 1 71 ? 1.089 -8.211 -7.792 1.00 96.50 71 LEU A CA 1
ATOM 552 C C . LEU A 1 71 ? 0.803 -8.562 -6.330 1.00 96.50 71 LEU A C 1
ATOM 554 O O . LEU A 1 71 ? -0.031 -9.424 -6.060 1.00 96.50 71 LEU A O 1
ATOM 558 N N . ASN A 1 72 ? 1.445 -7.875 -5.387 1.00 95.56 72 ASN A N 1
ATOM 559 C CA . ASN A 1 72 ? 1.202 -8.043 -3.961 1.00 95.56 72 ASN A CA 1
ATOM 560 C C . ASN A 1 72 ? -0.236 -7.645 -3.575 1.00 95.56 72 ASN A C 1
ATOM 562 O O . ASN A 1 72 ? -0.894 -8.391 -2.852 1.00 95.56 72 ASN A O 1
ATOM 566 N N . GLU A 1 73 ? -0.769 -6.538 -4.103 1.00 94.06 73 GLU A N 1
ATOM 567 C CA . GLU A 1 73 ? -2.172 -6.155 -3.863 1.00 94.06 73 GLU A CA 1
ATOM 568 C C . GLU A 1 73 ? -3.153 -7.128 -4.538 1.00 94.06 73 GLU A C 1
ATOM 570 O O . GLU A 1 73 ? -4.155 -7.522 -3.938 1.00 94.06 73 GLU A O 1
ATOM 575 N N . ALA A 1 74 ? -2.847 -7.597 -5.752 1.00 94.50 74 ALA A N 1
ATOM 576 C CA . ALA A 1 74 ? -3.645 -8.630 -6.410 1.00 94.50 74 ALA A CA 1
ATOM 577 C C . ALA A 1 74 ? -3.678 -9.924 -5.579 1.00 94.50 74 ALA A C 1
ATOM 579 O O . ALA A 1 74 ? -4.737 -10.522 -5.390 1.00 94.50 74 ALA A O 1
ATOM 580 N N . PHE A 1 75 ? -2.537 -10.328 -5.019 1.00 94.81 75 PHE A N 1
ATOM 581 C CA . PHE A 1 75 ? -2.455 -11.474 -4.121 1.00 94.81 75 PHE A CA 1
ATOM 582 C C . PHE A 1 75 ? -3.252 -11.253 -2.827 1.00 94.81 75 PHE A C 1
ATOM 584 O O . PHE A 1 75 ? -3.985 -12.150 -2.411 1.00 94.81 75 PHE A O 1
ATOM 591 N N . ASN A 1 76 ? -3.194 -10.055 -2.227 1.00 93.75 76 ASN A N 1
ATOM 592 C CA . ASN A 1 76 ? -4.034 -9.691 -1.078 1.00 93.75 76 ASN A CA 1
ATOM 593 C C . ASN A 1 76 ? -5.526 -9.881 -1.390 1.00 93.75 76 ASN A C 1
ATOM 595 O O . ASN A 1 76 ? -6.253 -10.477 -0.594 1.00 93.75 76 ASN A O 1
ATOM 599 N N . LEU A 1 77 ? -5.974 -9.429 -2.564 1.00 91.38 77 LEU A N 1
ATOM 600 C CA . LEU A 1 77 ? -7.358 -9.581 -3.001 1.00 91.38 77 LEU A CA 1
ATOM 601 C C . LEU A 1 77 ? -7.758 -11.056 -3.126 1.00 91.38 77 LEU A C 1
ATOM 603 O O . LEU A 1 77 ? -8.821 -11.440 -2.638 1.00 91.38 77 LEU A O 1
ATOM 607 N N . VAL A 1 78 ? -6.909 -11.896 -3.727 1.00 93.88 78 VAL A N 1
ATOM 608 C CA . VAL A 1 78 ? -7.166 -13.344 -3.810 1.00 93.88 78 VAL A CA 1
ATOM 609 C C . VAL A 1 78 ? -7.292 -13.951 -2.414 1.00 93.88 78 VAL A C 1
ATOM 611 O O . VAL A 1 78 ? -8.235 -14.699 -2.159 1.00 93.88 78 VAL A O 1
ATOM 614 N N . LEU A 1 79 ? -6.400 -13.593 -1.486 1.00 91.69 79 LEU A N 1
ATOM 615 C CA . LEU A 1 79 ? -6.462 -14.077 -0.107 1.00 91.69 79 LEU A CA 1
ATOM 616 C C . LEU A 1 79 ? -7.737 -13.628 0.609 1.00 91.69 79 LEU A C 1
ATOM 618 O O . LEU A 1 79 ? -8.369 -14.443 1.277 1.00 91.69 79 LEU A O 1
ATOM 622 N N . LYS A 1 80 ? -8.171 -12.378 0.427 1.00 90.94 80 LYS A N 1
ATOM 623 C CA . LYS A 1 80 ? -9.438 -11.888 0.991 1.00 90.94 80 LYS A CA 1
ATOM 624 C C . LYS A 1 80 ? -10.630 -12.690 0.499 1.00 90.94 80 LYS A C 1
ATOM 626 O O . LYS A 1 80 ? -11.504 -13.045 1.285 1.00 90.94 80 LYS A O 1
ATOM 631 N N . LEU A 1 81 ? -10.658 -12.999 -0.796 1.00 88.88 81 LEU A N 1
ATOM 632 C CA . LEU A 1 81 ? -11.723 -13.794 -1.403 1.00 88.88 81 LEU A CA 1
ATOM 633 C C . LEU A 1 81 ? -11.680 -15.270 -0.987 1.00 88.88 81 LEU A C 1
ATOM 635 O O . LEU A 1 81 ? -12.723 -15.927 -1.034 1.00 88.88 81 LEU A O 1
ATOM 639 N N . ALA A 1 82 ? -10.512 -15.782 -0.594 1.00 90.88 82 ALA A N 1
ATOM 640 C CA . ALA A 1 82 ? -10.329 -17.149 -0.118 1.00 90.88 82 ALA A CA 1
ATOM 641 C C . ALA A 1 82 ? -10.680 -17.311 1.371 1.00 90.88 82 ALA A C 1
ATOM 643 O O . ALA A 1 82 ? -11.385 -18.253 1.723 1.00 90.88 82 ALA A O 1
ATOM 644 N N . ILE A 1 83 ? -10.214 -16.400 2.232 1.00 90.88 83 ILE A N 1
ATOM 645 C CA . ILE A 1 83 ? -10.391 -16.479 3.692 1.00 90.88 83 ILE A CA 1
ATOM 646 C C . ILE A 1 83 ? -11.785 -16.004 4.103 1.00 90.88 83 ILE A C 1
ATOM 648 O O . ILE A 1 83 ? -12.424 -16.629 4.943 1.00 90.88 83 ILE A O 1
ATOM 652 N N . ARG A 1 84 ? -12.267 -14.916 3.490 1.00 86.50 84 ARG A N 1
ATOM 653 C CA . ARG A 1 84 ? -13.596 -14.343 3.738 1.00 86.50 84 ARG A CA 1
ATOM 654 C C . ARG A 1 84 ? -13.896 -14.037 5.210 1.00 86.50 84 ARG A C 1
ATOM 656 O O . ARG A 1 84 ? -15.033 -14.169 5.646 1.00 86.50 84 ARG A O 1
ATOM 663 N N . GLU A 1 85 ? -12.884 -13.628 5.972 1.00 85.00 85 GLU A N 1
ATOM 664 C CA . GLU A 1 85 ? -13.071 -13.267 7.380 1.00 85.00 85 GLU A CA 1
ATOM 665 C C . GLU A 1 85 ? -13.804 -11.928 7.508 1.00 85.00 85 GLU A C 1
ATOM 667 O O . GLU A 1 85 ? -13.437 -10.935 6.866 1.00 85.00 85 GLU A O 1
ATOM 672 N N . ASP A 1 86 ? -14.829 -11.901 8.357 1.00 80.81 86 ASP A N 1
ATOM 673 C CA . ASP A 1 86 ? -15.599 -10.697 8.650 1.00 80.81 86 ASP A CA 1
ATOM 674 C C . ASP A 1 86 ? -14.787 -9.693 9.478 1.00 80.81 86 ASP A C 1
ATOM 676 O O . ASP A 1 86 ? -13.945 -10.041 10.307 1.00 80.81 86 ASP A O 1
ATOM 680 N N . ARG A 1 87 ? -15.042 -8.399 9.265 1.00 79.81 87 ARG A N 1
ATOM 681 C CA . ARG A 1 87 ? -14.378 -7.341 10.034 1.00 79.81 87 ARG A CA 1
ATOM 682 C C . ARG A 1 87 ? -14.925 -7.294 11.467 1.00 79.81 87 ARG A C 1
ATOM 684 O O . ARG A 1 87 ? -16.141 -7.331 11.641 1.00 79.81 87 ARG A O 1
ATOM 691 N N . PRO A 1 88 ? -14.075 -7.046 12.484 1.00 79.75 88 PRO A N 1
ATOM 692 C CA . PRO A 1 88 ? -14.526 -6.882 13.870 1.00 79.75 88 PRO A CA 1
ATOM 693 C C . PRO A 1 88 ? -15.543 -5.748 14.061 1.00 79.75 88 PRO A C 1
ATOM 695 O O . PRO A 1 88 ? -16.380 -5.805 14.953 1.00 79.75 88 PRO A O 1
ATOM 698 N N . ASN A 1 89 ? -15.466 -4.708 13.223 1.00 75.56 89 ASN A N 1
ATOM 699 C CA . ASN A 1 89 ? -16.353 -3.550 13.263 1.00 75.56 89 ASN A CA 1
ATOM 700 C C . ASN A 1 89 ? -17.016 -3.346 11.897 1.00 75.56 89 ASN A C 1
ATOM 702 O O . ASN A 1 89 ? -16.477 -2.641 11.044 1.00 75.56 89 ASN A O 1
ATOM 706 N N . ILE A 1 90 ? -18.201 -3.929 11.711 1.00 65.56 90 ILE A N 1
ATOM 707 C CA . ILE A 1 90 ? -18.986 -3.845 10.463 1.00 65.56 90 ILE A CA 1
ATOM 708 C C . ILE A 1 90 ? -19.321 -2.383 10.102 1.00 65.56 90 ILE A C 1
ATOM 710 O O . ILE A 1 90 ? -19.389 -2.021 8.936 1.00 65.56 90 ILE A O 1
ATOM 714 N N . GLN A 1 91 ? -19.459 -1.505 11.101 1.00 63.88 91 GLN A N 1
ATOM 715 C CA . GLN A 1 91 ? -19.802 -0.089 10.901 1.00 63.88 91 GLN A CA 1
ATOM 716 C C . GLN A 1 91 ? -18.673 0.753 10.275 1.00 63.88 91 GLN A C 1
ATOM 718 O O . GLN A 1 91 ? -18.922 1.872 9.828 1.00 63.88 91 GLN A O 1
ATOM 723 N N . LEU A 1 92 ? -17.431 0.254 10.268 1.00 65.62 92 LEU A N 1
ATOM 724 C CA . LEU A 1 92 ? -16.260 1.006 9.800 1.00 65.62 92 LEU A CA 1
ATOM 725 C C . LEU A 1 92 ? -15.916 0.748 8.324 1.00 65.62 92 LEU A C 1
ATOM 727 O O . LEU A 1 92 ? -15.039 1.425 7.787 1.00 65.62 92 LEU A O 1
ATOM 731 N N . GLY A 1 93 ? -16.590 -0.193 7.656 1.00 65.19 93 GLY A N 1
ATOM 732 C CA . GLY A 1 93 ? -16.444 -0.408 6.218 1.00 65.19 93 GLY A CA 1
ATOM 733 C C . GLY A 1 93 ? -16.889 -1.789 5.747 1.00 65.19 93 GLY A C 1
ATOM 734 O O . GLY A 1 93 ? -16.921 -2.745 6.521 1.00 65.19 93 GLY A O 1
ATOM 735 N N . ASP A 1 94 ? -17.169 -1.878 4.448 1.00 65.44 94 ASP A N 1
ATOM 736 C CA . ASP A 1 94 ? -17.616 -3.104 3.790 1.00 65.44 94 ASP A CA 1
ATOM 737 C C . ASP A 1 94 ? -16.444 -4.030 3.394 1.00 65.44 94 ASP A C 1
ATOM 739 O O . ASP A 1 94 ? -15.294 -3.607 3.212 1.00 65.44 94 ASP A O 1
ATOM 743 N N . GLY A 1 95 ? -16.746 -5.321 3.223 1.00 74.25 95 GLY A N 1
ATOM 744 C CA . GLY A 1 95 ? -15.828 -6.343 2.706 1.00 74.25 95 GLY A CA 1
ATOM 745 C C . GLY A 1 95 ? -14.967 -7.053 3.758 1.00 74.25 95 GLY A C 1
ATOM 746 O O . GLY A 1 95 ? -14.965 -6.705 4.937 1.00 74.25 95 GLY A O 1
ATOM 747 N N . TYR A 1 96 ? -14.202 -8.054 3.313 1.00 79.44 96 TYR A N 1
ATOM 748 C CA . TYR A 1 96 ? -13.429 -8.938 4.193 1.00 79.44 96 TYR A CA 1
ATOM 749 C C . TYR A 1 96 ? -12.264 -8.229 4.898 1.00 79.44 96 TYR A C 1
ATOM 751 O O . TYR A 1 96 ? -11.583 -7.376 4.316 1.00 79.44 96 TYR A O 1
ATOM 759 N N . GLY A 1 97 ? -12.059 -8.575 6.169 1.00 76.94 97 GLY A N 1
ATOM 760 C CA . GLY A 1 97 ? -11.091 -7.950 7.070 1.00 76.94 97 GLY A CA 1
ATOM 761 C C . GLY A 1 97 ? -9.681 -8.529 6.996 1.00 76.94 97 GLY A C 1
ATOM 762 O O . GLY A 1 97 ? -8.725 -7.816 7.301 1.00 76.94 97 GLY A O 1
ATOM 763 N N . MET A 1 98 ? -9.538 -9.779 6.551 1.00 82.69 98 MET A N 1
ATOM 764 C CA . MET A 1 98 ? -8.252 -10.473 6.484 1.00 82.69 98 MET A CA 1
ATOM 765 C C . MET A 1 98 ? -7.911 -10.888 5.047 1.00 82.69 98 MET A C 1
ATOM 767 O O . MET A 1 98 ? -8.777 -11.437 4.364 1.00 82.69 98 MET A O 1
ATOM 771 N N . PRO A 1 99 ? -6.654 -10.706 4.594 1.00 86.88 99 PRO A N 1
ATOM 772 C CA . PRO A 1 99 ? -5.548 -9.974 5.238 1.00 86.88 99 PRO A CA 1
ATOM 773 C C . PRO A 1 99 ? -5.618 -8.442 5.060 1.00 86.88 99 PRO A C 1
ATOM 775 O O . PRO A 1 99 ? -6.227 -7.929 4.125 1.00 86.88 99 PRO A O 1
ATOM 778 N N . SER A 1 100 ? -4.943 -7.685 5.932 1.00 89.94 100 SER A N 1
ATOM 779 C CA . SER A 1 100 ? -4.871 -6.212 5.853 1.00 89.94 100 SER A CA 1
ATOM 780 C C . SER A 1 100 ? -4.103 -5.740 4.606 1.00 89.94 100 SER A C 1
ATOM 782 O O . SER A 1 100 ? -2.897 -5.973 4.518 1.00 89.94 100 SER A O 1
ATOM 784 N N . SER A 1 101 ? -4.775 -5.039 3.673 1.00 88.88 101 SER A N 1
ATOM 785 C CA . SER A 1 101 ? -4.121 -4.447 2.481 1.00 88.88 101 SER A CA 1
ATOM 786 C C . SER A 1 101 ? -3.002 -3.494 2.882 1.00 88.88 101 SER A C 1
ATOM 788 O O . SER A 1 101 ? -1.877 -3.655 2.435 1.00 88.88 101 SER A O 1
ATOM 790 N N . HIS A 1 102 ? -3.272 -2.531 3.775 1.00 90.12 102 HIS A N 1
ATOM 791 C CA . HIS A 1 102 ? -2.274 -1.541 4.197 1.00 90.12 102 HIS A CA 1
ATOM 792 C C . HIS A 1 102 ? -1.029 -2.188 4.802 1.00 90.12 102 HIS A C 1
ATOM 794 O O . HIS A 1 102 ? 0.088 -1.794 4.477 1.00 90.12 102 HIS A O 1
ATOM 800 N N . SER A 1 103 ? -1.208 -3.194 5.661 1.00 92.19 103 SER A N 1
ATOM 801 C CA . SER A 1 103 ? -0.079 -3.884 6.291 1.00 92.19 103 SER A CA 1
ATOM 802 C C . SER A 1 103 ? 0.721 -4.693 5.274 1.00 92.19 103 SER A C 1
ATOM 804 O O . SER A 1 103 ? 1.948 -4.650 5.298 1.00 92.19 103 SER A O 1
ATOM 806 N N . GLN A 1 104 ? 0.048 -5.392 4.357 1.00 93.00 104 GLN A N 1
ATOM 807 C CA . GLN A 1 104 ? 0.715 -6.177 3.321 1.00 93.00 104 GLN A CA 1
ATOM 808 C C . GLN A 1 104 ? 1.431 -5.283 2.295 1.00 93.00 104 GLN A C 1
ATOM 810 O O . GLN A 1 104 ? 2.550 -5.594 1.888 1.00 93.00 104 GLN A O 1
ATOM 815 N N . PHE A 1 105 ? 0.822 -4.159 1.913 1.00 94.06 105 PHE A N 1
ATOM 816 C CA . PHE A 1 105 ? 1.404 -3.153 1.028 1.00 94.06 105 PHE A CA 1
ATOM 817 C C . PHE A 1 105 ? 2.692 -2.580 1.625 1.00 94.06 105 PHE A C 1
ATOM 819 O O . PHE A 1 105 ? 3.743 -2.607 0.985 1.00 94.06 105 PHE A O 1
ATOM 826 N N . MET A 1 106 ? 2.622 -2.092 2.869 1.00 95.12 106 MET A N 1
ATOM 827 C CA . MET A 1 106 ? 3.778 -1.504 3.550 1.00 95.12 106 MET A CA 1
ATOM 828 C C . MET A 1 106 ? 4.857 -2.550 3.839 1.00 95.12 106 MET A C 1
ATOM 830 O O . MET A 1 106 ? 6.039 -2.243 3.730 1.00 95.12 106 MET A O 1
ATOM 834 N N . GLY A 1 107 ? 4.466 -3.786 4.166 1.00 94.12 107 GLY A N 1
ATOM 835 C CA . GLY A 1 107 ? 5.397 -4.895 4.371 1.00 94.12 107 GLY A CA 1
ATOM 836 C C . GLY A 1 107 ? 6.214 -5.217 3.121 1.00 94.12 107 GLY A C 1
ATOM 837 O O . GLY A 1 107 ? 7.430 -5.354 3.216 1.00 94.12 107 GLY A O 1
ATOM 838 N N . PHE A 1 108 ? 5.576 -5.270 1.946 1.00 94.56 108 PHE A N 1
ATOM 839 C CA . PHE A 1 108 ? 6.296 -5.444 0.682 1.00 94.56 108 PHE A CA 1
ATOM 840 C C . PHE A 1 108 ? 7.234 -4.266 0.406 1.00 94.56 108 PHE A C 1
ATOM 842 O O . PHE A 1 108 ? 8.409 -4.482 0.123 1.00 94.56 108 PHE A O 1
ATOM 849 N N . PHE A 1 109 ? 6.728 -3.032 0.528 1.00 92.00 109 PHE A N 1
ATOM 850 C CA . PHE A 1 109 ? 7.507 -1.822 0.257 1.00 92.00 109 PHE A CA 1
ATOM 851 C C . PHE A 1 109 ? 8.786 -1.773 1.103 1.00 92.00 109 PHE A C 1
ATOM 853 O O . PHE A 1 109 ? 9.871 -1.552 0.576 1.00 92.00 109 PHE A O 1
ATOM 860 N N . VAL A 1 110 ? 8.674 -2.043 2.407 1.00 93.19 110 VAL A N 1
ATOM 861 C CA . VAL A 1 110 ? 9.821 -2.058 3.328 1.00 93.19 110 VAL A CA 1
ATOM 862 C C . VAL A 1 110 ? 10.785 -3.207 3.037 1.00 93.19 110 VAL A C 1
ATOM 864 O O . VAL A 1 110 ? 11.978 -3.042 3.238 1.00 93.19 110 VAL A O 1
ATOM 867 N N . PHE A 1 111 ? 10.297 -4.367 2.594 1.00 92.81 111 PHE A N 1
ATOM 868 C CA . PHE A 1 111 ? 11.161 -5.512 2.300 1.00 92.81 111 PHE A CA 1
ATOM 869 C C . PHE A 1 111 ? 11.964 -5.343 1.003 1.00 92.81 111 PHE A C 1
ATOM 871 O O . PHE A 1 111 ? 13.065 -5.875 0.893 1.00 92.81 111 PHE A O 1
ATOM 878 N N . TYR A 1 112 ? 11.400 -4.656 0.008 1.00 88.31 112 TYR A N 1
ATOM 879 C CA . TYR A 1 112 ? 12.061 -4.440 -1.278 1.00 88.31 112 TYR A CA 1
ATOM 880 C C . TYR A 1 112 ? 13.111 -3.315 -1.237 1.00 88.31 112 TYR A C 1
ATOM 882 O O . TYR A 1 112 ? 14.080 -3.373 -1.993 1.00 88.31 112 TYR A O 1
ATOM 890 N N . MET A 1 113 ? 12.889 -2.285 -0.410 1.00 80.12 113 MET A N 1
ATOM 891 C CA . MET A 1 113 ? 13.796 -1.139 -0.225 1.00 80.12 113 MET A CA 1
ATOM 892 C C . MET A 1 113 ? 15.096 -1.528 0.481 1.00 80.12 113 MET A C 1
ATOM 894 O O . MET A 1 113 ? 16.152 -1.019 0.041 1.00 80.12 113 MET A O 1
#

Secondary structure (DSSP, 8-state):
-----------TT--EEEETTTTEEEETT-HHHHHHHHHTTHHHHHHHHHHHHHHHH--HHHHHHHHHHHHHHHHHHHHHHHH-PPPS-GGG-SS--SS-HHHHHHHHHHHH-

Radius of gyration: 19.07 Å; chains: 1; bounding box: 60×33×43 Å